Protein AF-A0A954PEQ9-F1 (afdb_monomer_lite)

pLDDT: mean 81.71, std 16.15, range [38.78, 96.19]

Structure (mmCIF, N/CA/C/O backbone):
data_AF-A0A954PEQ9-F1
#
_entry.id   AF-A0A954PEQ9-F1
#
loop_
_atom_site.group_PDB
_atom_site.id
_atom_site.type_symbol
_atom_site.label_atom_id
_atom_site.label_alt_id
_atom_site.label_comp_id
_atom_site.label_asym_id
_atom_site.label_entity_id
_atom_site.label_seq_id
_atom_site.pdbx_PDB_ins_code
_atom_site.Cartn_x
_atom_site.Cartn_y
_atom_site.Cartn_z
_atom_site.occupancy
_atom_site.B_iso_or_equiv
_atom_site.auth_seq_id
_atom_site.auth_comp_id
_atom_site.auth_asym_id
_atom_site.auth_atom_id
_atom_site.pdbx_PDB_model_num
ATOM 1 N N . MET A 1 1 ? -31.672 10.829 -29.295 1.00 44.50 1 MET A N 1
ATOM 2 C CA . MET A 1 1 ? -31.323 10.200 -28.002 1.00 44.50 1 MET A CA 1
ATOM 3 C C . MET A 1 1 ? -29.823 9.967 -27.984 1.00 44.50 1 MET A C 1
ATOM 5 O O . MET A 1 1 ? -29.348 9.097 -28.700 1.00 44.50 1 MET A O 1
ATOM 9 N N . MET A 1 2 ? -29.083 10.801 -27.252 1.00 38.78 2 MET A N 1
ATOM 10 C CA . MET A 1 2 ? -27.654 10.603 -26.992 1.00 38.78 2 MET A CA 1
ATOM 11 C C . MET A 1 2 ? -27.523 9.425 -26.019 1.00 38.78 2 MET A C 1
ATOM 13 O O . MET A 1 2 ? -28.192 9.412 -24.987 1.00 38.78 2 MET A O 1
ATOM 17 N N . ARG A 1 3 ? -26.732 8.406 -26.370 1.00 41.81 3 ARG A N 1
ATOM 18 C CA . ARG A 1 3 ? -26.307 7.391 -25.398 1.00 41.81 3 ARG A CA 1
ATOM 19 C C . ARG A 1 3 ? -25.384 8.100 -24.401 1.00 41.81 3 ARG A C 1
ATOM 21 O O . ARG A 1 3 ? -24.563 8.884 -24.869 1.00 41.81 3 ARG A O 1
ATOM 28 N N . PRO A 1 4 ? -25.509 7.880 -23.083 1.00 50.44 4 PRO A N 1
ATOM 29 C CA . PRO A 1 4 ? -24.526 8.418 -22.158 1.00 50.44 4 PRO A CA 1
ATOM 30 C C . PRO A 1 4 ? -23.169 7.825 -22.538 1.00 50.44 4 PRO A C 1
ATOM 32 O O . PRO A 1 4 ? -23.064 6.610 -22.745 1.00 50.44 4 PRO A O 1
ATOM 35 N N . ASP A 1 5 ? -22.172 8.692 -22.694 1.00 44.44 5 ASP A N 1
ATOM 36 C CA . ASP A 1 5 ? -20.784 8.293 -22.871 1.00 44.44 5 ASP A C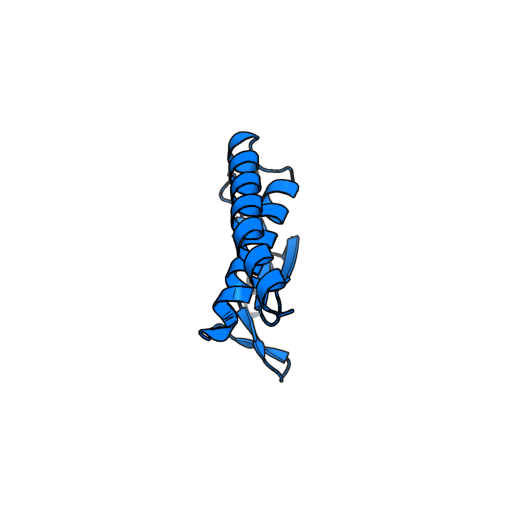A 1
ATOM 37 C C . ASP A 1 5 ? -20.444 7.291 -21.764 1.00 44.44 5 ASP A C 1
ATOM 39 O O . ASP A 1 5 ? -20.483 7.609 -20.574 1.00 44.44 5 ASP A O 1
ATOM 43 N N . ARG A 1 6 ? -20.171 6.036 -22.144 1.00 44.81 6 ARG A N 1
ATOM 44 C CA . ARG A 1 6 ? -19.500 5.114 -21.226 1.00 44.81 6 ARG A CA 1
ATOM 45 C C . ARG A 1 6 ? -18.180 5.789 -20.860 1.00 44.81 6 ARG A C 1
ATOM 47 O O . ARG A 1 6 ? -17.463 6.155 -21.793 1.00 44.81 6 ARG A O 1
ATOM 54 N N . PRO A 1 7 ? -17.824 5.924 -19.573 1.00 43.62 7 PRO A N 1
ATOM 55 C CA . PRO A 1 7 ? -16.478 6.347 -19.230 1.00 43.62 7 PRO A CA 1
ATOM 56 C C . PRO A 1 7 ? -15.502 5.357 -19.879 1.00 43.62 7 PRO A C 1
ATOM 58 O O . PRO A 1 7 ? -15.535 4.153 -19.617 1.00 43.62 7 PRO A O 1
ATOM 61 N N . SER A 1 8 ? -14.712 5.861 -20.824 1.00 51.06 8 SER A N 1
ATOM 62 C CA . SER A 1 8 ? -13.669 5.114 -21.511 1.00 51.06 8 SER A CA 1
ATOM 63 C C . SER A 1 8 ? -12.534 4.829 -20.529 1.00 51.06 8 SER A C 1
ATOM 65 O O . SER A 1 8 ? -12.061 5.740 -19.854 1.00 51.06 8 SER A O 1
ATOM 67 N N . SER A 1 9 ? -12.091 3.571 -20.500 1.00 49.50 9 SER A N 1
ATOM 68 C CA . SER A 1 9 ? -11.135 2.956 -19.564 1.00 49.50 9 SER A CA 1
ATOM 69 C C . SER A 1 9 ? -11.719 2.599 -18.191 1.00 49.50 9 SER A C 1
ATOM 71 O O . SER A 1 9 ? -11.464 3.217 -17.162 1.00 49.50 9 SER A O 1
ATOM 73 N N . SER A 1 10 ? -12.486 1.511 -18.149 1.00 47.34 10 SER A N 1
ATOM 74 C CA . SER A 1 10 ? -12.596 0.721 -16.922 1.00 47.34 10 SER A CA 1
ATOM 75 C C . SER A 1 10 ? -11.222 0.094 -16.656 1.00 47.34 10 SER A C 1
ATOM 77 O O . SER A 1 10 ? -10.964 -1.022 -17.098 1.00 47.34 10 SER A O 1
ATOM 79 N N . LYS A 1 11 ? -10.306 0.838 -16.024 1.00 62.75 11 LYS A N 1
ATOM 80 C CA . LYS A 1 11 ? -9.019 0.296 -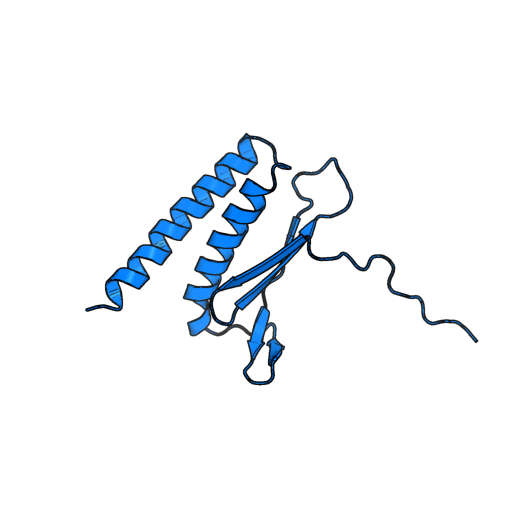15.577 1.00 62.75 11 LYS A CA 1
ATOM 81 C C . LYS A 1 11 ? -9.333 -0.777 -14.528 1.00 62.75 11 LYS A C 1
ATOM 83 O O . LYS A 1 11 ? -9.807 -0.459 -13.438 1.00 62.75 11 LYS A O 1
ATOM 88 N N . CYS A 1 12 ? -9.191 -2.049 -14.890 1.00 71.88 12 CYS A N 1
ATOM 89 C CA . CYS A 1 12 ? -9.382 -3.149 -13.950 1.00 71.88 12 CYS A CA 1
ATOM 90 C C . CYS A 1 12 ? -8.198 -3.146 -12.975 1.00 71.88 12 CYS A C 1
ATOM 92 O O . CYS A 1 12 ? -7.061 -3.049 -13.443 1.00 71.88 12 CYS A O 1
ATOM 94 N N . PRO A 1 13 ? -8.420 -3.241 -11.654 1.00 80.19 13 PRO A N 1
ATOM 95 C CA . PRO A 1 13 ? -7.311 -3.408 -10.731 1.00 80.19 13 PRO A CA 1
ATOM 96 C C . PRO A 1 13 ? -6.562 -4.702 -11.056 1.00 80.19 13 PRO A C 1
ATOM 98 O O . PRO A 1 13 ? -7.183 -5.738 -11.308 1.00 80.19 13 PRO A O 1
ATOM 101 N N . ILE A 1 14 ? -5.234 -4.625 -11.051 1.00 86.31 14 ILE A N 1
ATOM 102 C CA . ILE A 1 14 ? -4.353 -5.789 -11.185 1.00 86.31 14 ILE A CA 1
ATOM 103 C C . ILE A 1 14 ? -4.260 -6.556 -9.862 1.00 86.31 14 ILE A C 1
ATOM 105 O O . ILE A 1 14 ? -4.048 -7.765 -9.865 1.00 86.31 14 ILE A O 1
ATOM 109 N N . ALA A 1 15 ? -4.486 -5.865 -8.741 1.00 88.75 15 ALA A N 1
ATOM 110 C CA . ALA A 1 15 ? -4.588 -6.463 -7.421 1.00 88.75 15 ALA A CA 1
ATOM 111 C C . ALA A 1 15 ? -5.551 -5.671 -6.525 1.00 88.75 15 ALA A C 1
ATOM 113 O O . ALA A 1 15 ? -5.703 -4.453 -6.649 1.00 88.75 15 ALA A O 1
ATOM 114 N N . VAL A 1 16 ? -6.182 -6.384 -5.594 1.00 92.12 16 VAL A N 1
ATOM 115 C CA . VAL A 1 16 ? -6.940 -5.809 -4.478 1.00 92.12 16 VAL A CA 1
ATOM 116 C C . VAL A 1 16 ? -6.233 -6.233 -3.200 1.00 92.12 16 VAL A C 1
ATOM 118 O O . VAL A 1 16 ? -6.107 -7.426 -2.931 1.00 92.12 16 VAL A O 1
ATOM 121 N N . ILE A 1 17 ? -5.742 -5.262 -2.438 1.00 94.25 17 ILE A N 1
ATOM 122 C CA . ILE A 1 17 ? -4.891 -5.480 -1.268 1.00 94.25 17 ILE A CA 1
ATOM 123 C C . ILE A 1 17 ? -5.655 -5.058 -0.018 1.00 94.25 17 ILE A C 1
ATOM 125 O O . ILE A 1 17 ? -6.252 -3.987 -0.004 1.00 94.25 17 ILE A O 1
ATOM 129 N N . GLY A 1 18 ? -5.637 -5.886 1.027 1.00 92.75 18 GLY A N 1
ATOM 130 C CA . GLY A 1 18 ? -6.352 -5.626 2.277 1.00 92.75 18 GLY A CA 1
ATOM 131 C C . GLY A 1 18 ? -5.452 -5.653 3.510 1.00 92.75 18 GLY A C 1
ATOM 132 O O . GLY A 1 18 ? -4.536 -6.471 3.605 1.00 92.75 18 GLY A O 1
ATOM 133 N N . ALA A 1 19 ? -5.752 -4.789 4.479 1.00 92.06 19 ALA A N 1
ATOM 134 C CA . ALA A 1 19 ? -5.148 -4.778 5.808 1.00 92.06 19 ALA A CA 1
ATOM 135 C C . ALA A 1 19 ? -6.187 -4.340 6.857 1.00 92.06 19 ALA A C 1
ATOM 137 O O . ALA A 1 19 ? -6.486 -3.155 7.000 1.00 92.06 19 ALA A O 1
ATOM 138 N N . GLY A 1 20 ? -6.747 -5.302 7.599 1.00 89.44 20 GLY A N 1
ATOM 139 C CA . GLY A 1 20 ? -7.864 -5.037 8.512 1.00 89.44 20 GLY A CA 1
ATOM 140 C C . GLY A 1 20 ? -9.086 -4.522 7.745 1.00 89.44 20 GLY A C 1
ATOM 141 O O . GLY A 1 20 ? -9.474 -5.128 6.750 1.00 89.44 20 GLY A O 1
ATOM 142 N N . ASP A 1 21 ? -9.640 -3.388 8.176 1.00 91.38 21 ASP A N 1
ATOM 143 C CA . ASP A 1 21 ? -10.775 -2.731 7.507 1.00 91.38 21 ASP A CA 1
ATOM 144 C C . ASP A 1 21 ? -10.361 -1.926 6.260 1.00 91.38 21 ASP A C 1
ATOM 146 O O . ASP A 1 21 ? -11.222 -1.376 5.573 1.00 91.38 21 ASP A O 1
ATOM 150 N N . LEU A 1 22 ? -9.059 -1.786 5.980 1.00 94.25 22 LEU A N 1
ATOM 151 C CA . LEU A 1 22 ? -8.572 -1.009 4.842 1.00 94.25 22 LEU A CA 1
ATOM 152 C C . LEU A 1 22 ? -8.361 -1.881 3.613 1.00 94.25 22 LEU A C 1
ATOM 154 O O . LEU A 1 22 ? -7.830 -2.989 3.699 1.00 94.25 22 LEU A O 1
ATOM 158 N N . VAL A 1 23 ? -8.711 -1.324 2.460 1.00 93.88 23 VAL A N 1
ATOM 159 C CA . VAL A 1 23 ? -8.528 -1.927 1.147 1.00 93.88 23 VAL A CA 1
ATOM 160 C C . VAL A 1 23 ? -7.910 -0.913 0.190 1.00 93.88 23 VAL A C 1
ATOM 162 O O . VAL A 1 23 ? -8.172 0.289 0.252 1.00 93.88 23 VAL A O 1
ATOM 165 N N . SER A 1 24 ? -7.069 -1.422 -0.702 1.00 94.81 24 SER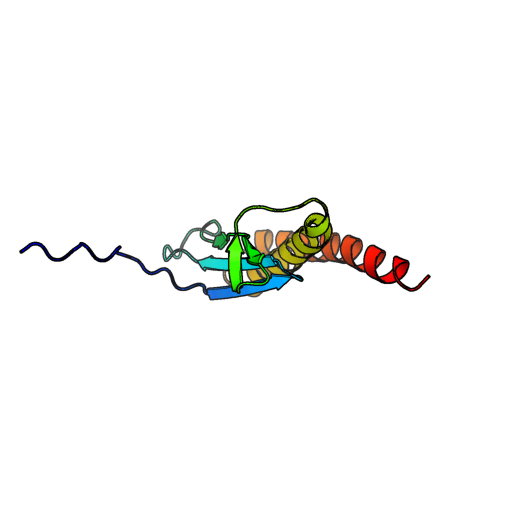 A N 1
ATOM 166 C CA . SER A 1 24 ? -6.457 -0.700 -1.803 1.00 94.81 24 SER A CA 1
ATOM 167 C C . SER A 1 24 ? -6.710 -1.431 -3.112 1.00 94.81 24 SER A C 1
ATOM 169 O O . SER A 1 24 ? -6.563 -2.650 -3.199 1.00 94.81 24 SER A O 1
ATOM 171 N N . HIS A 1 25 ? -7.072 -0.682 -4.145 1.00 93.69 25 HIS A N 1
ATOM 172 C CA . HIS A 1 25 ? -7.015 -1.160 -5.519 1.00 93.69 25 HIS A CA 1
ATOM 173 C C . HIS A 1 25 ? -5.698 -0.714 -6.134 1.00 93.69 25 HIS A C 1
ATOM 175 O O . HIS A 1 25 ? -5.457 0.488 -6.225 1.00 93.69 25 HIS A O 1
ATOM 181 N N . LEU A 1 26 ? -4.891 -1.671 -6.582 1.00 91.75 26 LEU A N 1
ATOM 182 C CA . LEU A 1 26 ? -3.687 -1.413 -7.356 1.00 91.75 26 LEU A CA 1
ATOM 183 C C . LEU A 1 26 ? -4.031 -1.497 -8.840 1.00 91.75 26 LEU A C 1
ATOM 185 O O . LEU A 1 26 ? -4.534 -2.515 -9.319 1.00 91.75 26 LEU A O 1
ATOM 189 N N . LEU A 1 27 ? -3.760 -0.424 -9.567 1.00 89.62 27 LEU A N 1
ATOM 190 C CA . LEU A 1 27 ? -3.936 -0.318 -11.004 1.00 89.62 27 LEU A CA 1
ATOM 191 C C . LEU A 1 27 ? -2.578 -0.091 -11.656 1.00 89.62 27 LEU A C 1
ATOM 193 O O . LEU A 1 27 ? -1.719 0.598 -11.109 1.00 89.62 27 LEU A O 1
ATOM 197 N N . ARG A 1 28 ? -2.428 -0.629 -12.863 1.00 82.50 28 ARG A N 1
ATOM 198 C CA . ARG A 1 28 ? -1.306 -0.327 -13.746 1.00 82.50 28 ARG A CA 1
ATOM 199 C C . ARG A 1 28 ? -1.834 0.402 -14.974 1.00 82.50 28 ARG A C 1
ATOM 201 O O . ARG A 1 28 ? -2.843 -0.012 -15.544 1.00 82.50 28 ARG A O 1
ATOM 208 N N . LEU A 1 29 ? -1.198 1.507 -15.341 1.00 80.62 29 LEU A N 1
ATOM 209 C CA . LEU A 1 29 ? -1.550 2.288 -16.523 1.00 80.62 29 LEU A CA 1
ATOM 210 C C . LEU A 1 29 ? -0.909 1.662 -17.763 1.00 80.62 29 LEU A C 1
ATOM 212 O O . LEU A 1 29 ? 0.248 1.260 -17.715 1.00 80.62 29 LEU A O 1
ATOM 216 N N . ASP A 1 30 ? -1.660 1.600 -18.866 1.00 67.31 30 ASP A N 1
ATOM 217 C CA . ASP A 1 30 ? -1.315 0.878 -20.109 1.00 67.31 30 ASP A CA 1
ATOM 218 C C . ASP A 1 30 ? -0.072 1.404 -20.864 1.00 67.31 30 ASP A C 1
ATOM 220 O O . ASP A 1 30 ? 0.231 0.940 -21.965 1.00 67.31 30 ASP A O 1
ATOM 224 N N . ASP A 1 31 ? 0.648 2.387 -20.323 1.00 62.53 31 ASP A N 1
ATOM 225 C CA . ASP A 1 31 ? 1.825 2.951 -20.976 1.00 62.53 31 ASP A CA 1
ATOM 226 C C . ASP A 1 31 ? 3.081 2.147 -20.580 1.00 62.53 31 ASP A C 1
ATOM 228 O O . ASP A 1 31 ? 3.652 2.278 -19.502 1.00 62.53 31 ASP A O 1
ATOM 232 N N . ASN A 1 32 ? 3.495 1.221 -21.441 1.00 57.53 32 ASN A N 1
ATOM 233 C CA . ASN A 1 32 ? 4.484 0.181 -21.122 1.00 57.53 32 ASN A CA 1
ATOM 234 C C . ASN A 1 32 ? 5.931 0.677 -20.905 1.00 57.53 32 ASN A C 1
ATOM 236 O O . ASN A 1 32 ? 6.851 -0.138 -20.871 1.00 57.53 32 ASN A O 1
ATOM 240 N N . THR A 1 33 ? 6.165 1.987 -20.796 1.00 58.31 33 THR A N 1
ATOM 241 C CA . THR A 1 33 ? 7.516 2.566 -20.712 1.00 58.31 33 THR A CA 1
ATOM 242 C C . THR A 1 33 ? 7.801 3.383 -19.456 1.00 58.31 33 THR A C 1
ATOM 244 O O . THR A 1 33 ? 8.925 3.855 -19.312 1.00 58.31 33 THR A O 1
ATOM 247 N N . ASN A 1 34 ? 6.833 3.578 -18.555 1.00 66.50 34 ASN A N 1
ATOM 248 C CA . ASN A 1 34 ? 7.047 4.390 -17.356 1.00 66.50 34 ASN A CA 1
ATOM 249 C C . ASN A 1 34 ? 6.819 3.578 -16.075 1.00 66.50 34 ASN A C 1
ATOM 251 O O . ASN A 1 34 ? 5.703 3.166 -15.778 1.00 66.50 34 ASN A O 1
ATOM 255 N N . GLU A 1 35 ? 7.877 3.407 -15.285 1.00 66.50 35 GLU A N 1
ATOM 256 C CA . GLU A 1 35 ? 7.852 2.756 -13.966 1.00 66.50 35 GLU A CA 1
ATOM 257 C C . GLU A 1 35 ? 6.929 3.481 -12.965 1.00 66.50 35 GLU A C 1
ATOM 259 O O . GLU A 1 35 ? 6.457 2.884 -12.003 1.00 66.50 35 GLU A O 1
ATOM 264 N N . SER A 1 36 ? 6.571 4.743 -13.238 1.00 67.88 36 SER A N 1
ATOM 265 C CA . SER A 1 36 ? 5.602 5.530 -12.454 1.00 67.88 36 SER A CA 1
ATOM 266 C C . SER A 1 36 ? 4.129 5.203 -12.750 1.00 67.88 36 SER A C 1
ATOM 268 O O . SER A 1 36 ? 3.240 5.913 -12.284 1.00 67.88 36 SER A O 1
ATOM 270 N N . ASN A 1 37 ? 3.836 4.164 -13.535 1.00 82.44 37 ASN A N 1
ATOM 271 C CA . ASN A 1 37 ? 2.478 3.847 -13.990 1.00 82.44 37 ASN A CA 1
ATOM 272 C C . ASN A 1 37 ? 1.652 2.999 -13.022 1.00 82.44 37 ASN A C 1
ATOM 274 O O . ASN A 1 37 ? 0.668 2.380 -13.430 1.00 82.44 37 ASN A O 1
ATOM 278 N N . TYR A 1 38 ? 2.012 2.988 -11.744 1.00 86.56 38 TYR A N 1
ATOM 279 C CA . TYR A 1 38 ? 1.183 2.400 -10.702 1.00 86.56 38 TYR A CA 1
ATOM 280 C C . TYR A 1 38 ? 0.298 3.473 -10.072 1.00 86.56 38 TYR A C 1
ATOM 282 O O . TYR A 1 38 ? 0.776 4.487 -9.570 1.00 86.56 38 TYR A O 1
ATOM 290 N N . GLU A 1 39 ? -1.009 3.229 -10.066 1.00 89.31 39 GLU A N 1
ATOM 291 C CA . GLU A 1 39 ? -1.971 4.002 -9.285 1.00 89.31 39 GLU A CA 1
ATOM 292 C C . GLU A 1 39 ? -2.518 3.098 -8.184 1.00 89.31 39 GLU A C 1
ATOM 294 O O . GLU A 1 39 ? -2.931 1.969 -8.442 1.00 89.31 39 GLU A O 1
ATOM 299 N N . PHE A 1 40 ? -2.566 3.593 -6.953 1.00 91.00 40 PHE A N 1
ATOM 300 C CA . PHE A 1 40 ? -3.257 2.909 -5.871 1.00 91.00 40 PHE A CA 1
ATOM 301 C C . PHE A 1 40 ? -4.064 3.897 -5.041 1.00 91.00 40 PHE A C 1
ATOM 303 O O . PHE A 1 40 ? -3.714 5.068 -4.898 1.00 91.00 40 PHE A O 1
ATOM 310 N N . ASN A 1 41 ? -5.180 3.423 -4.504 1.00 91.19 41 ASN A N 1
ATOM 311 C CA . ASN A 1 41 ? -6.015 4.175 -3.574 1.00 91.19 41 ASN A CA 1
ATOM 312 C C . ASN A 1 41 ? -6.040 3.480 -2.211 1.00 91.19 41 ASN A C 1
ATOM 314 O O . ASN A 1 41 ? -5.586 2.352 -2.081 1.00 91.19 41 ASN A O 1
ATOM 318 N N . ALA A 1 42 ? -6.564 4.146 -1.190 1.00 92.62 42 ALA A N 1
ATOM 319 C CA . ALA A 1 42 ? -6.856 3.517 0.090 1.00 92.62 42 ALA A CA 1
ATOM 320 C C . ALA A 1 42 ? -8.247 3.958 0.540 1.00 92.62 42 ALA A C 1
ATOM 322 O O . ALA A 1 42 ? -8.589 5.145 0.492 1.00 92.62 42 ALA A O 1
ATOM 323 N N . PHE A 1 43 ? -9.059 2.995 0.946 1.00 92.88 43 PHE A N 1
ATOM 324 C CA . PHE A 1 43 ? -10.385 3.229 1.493 1.00 92.88 43 PHE A CA 1
ATOM 325 C C . PHE A 1 43 ? -10.681 2.195 2.572 1.00 92.88 43 PHE A C 1
ATOM 327 O O . PHE A 1 43 ? -10.099 1.114 2.607 1.00 92.88 43 PHE A O 1
ATOM 334 N N . ARG A 1 44 ? -11.583 2.548 3.477 1.00 92.81 44 ARG A N 1
ATOM 335 C CA . ARG A 1 44 ? -12.056 1.680 4.546 1.00 92.81 44 ARG A CA 1
ATOM 336 C C . ARG A 1 44 ? -13.371 1.032 4.131 1.00 92.81 44 ARG A C 1
ATOM 338 O O . ARG A 1 44 ? -14.213 1.699 3.533 1.00 92.81 44 ARG A O 1
ATOM 345 N N . ILE A 1 45 ? -13.561 -0.239 4.464 1.00 88.69 45 ILE A N 1
ATOM 346 C CA . ILE A 1 45 ? -14.856 -0.915 4.370 1.00 88.69 45 ILE A CA 1
ATOM 347 C C . ILE A 1 45 ? -15.581 -0.722 5.703 1.00 88.69 45 ILE A C 1
ATOM 349 O O . ILE A 1 45 ? -15.089 -1.134 6.751 1.00 88.69 45 ILE A O 1
ATOM 353 N N . ALA A 1 46 ? -16.729 -0.048 5.668 1.00 81.19 46 ALA A N 1
ATOM 354 C CA . ALA A 1 46 ? -17.603 0.113 6.825 1.00 81.19 46 ALA A CA 1
ATOM 355 C C . ALA A 1 46 ? -18.459 -1.148 7.063 1.00 81.19 46 ALA A C 1
ATOM 357 O O . ALA A 1 46 ? -18.555 -2.027 6.207 1.00 81.19 46 ALA A O 1
ATOM 358 N N . GLU A 1 47 ? -19.106 -1.240 8.231 1.00 79.31 47 GLU A N 1
ATOM 359 C CA . GLU A 1 47 ? -19.933 -2.398 8.624 1.00 79.31 47 GLU A CA 1
ATOM 360 C C . GLU A 1 47 ? -21.088 -2.688 7.649 1.00 79.31 47 GLU A C 1
ATOM 362 O O . GLU A 1 47 ? -21.520 -3.830 7.505 1.00 79.31 47 GLU A O 1
ATOM 367 N N . ASP A 1 48 ? -21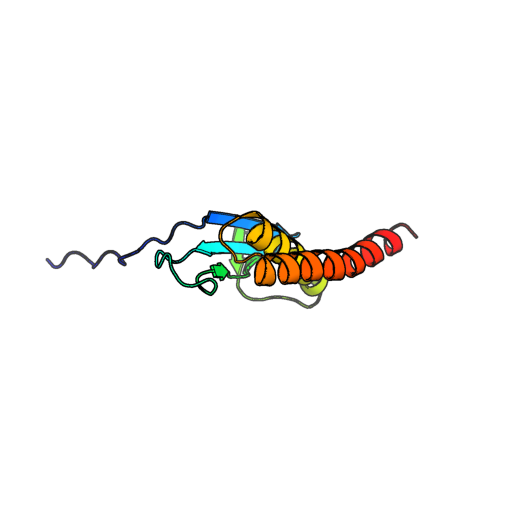.568 -1.664 6.945 1.00 84.31 48 ASP A N 1
ATOM 368 C CA . ASP A 1 48 ? -22.602 -1.756 5.912 1.00 84.31 48 ASP A CA 1
ATOM 369 C C . ASP A 1 48 ? -22.050 -2.143 4.525 1.00 84.31 48 ASP A C 1
ATOM 371 O O . ASP A 1 48 ? -22.758 -2.045 3.518 1.00 84.31 48 ASP A O 1
ATOM 375 N N . MET A 1 49 ? -20.792 -2.593 4.468 1.00 79.00 49 MET A N 1
ATOM 376 C CA . MET A 1 49 ? -20.045 -2.935 3.255 1.00 79.00 49 MET A CA 1
ATOM 377 C C . MET A 1 49 ? -19.846 -1.753 2.293 1.00 79.00 49 MET A C 1
ATOM 379 O O . MET A 1 49 ? -19.498 -1.959 1.128 1.00 79.00 49 MET A O 1
ATOM 383 N N . GLN A 1 50 ? -20.046 -0.511 2.747 1.00 85.69 50 GLN A N 1
ATOM 384 C CA . GLN A 1 50 ? -19.753 0.673 1.946 1.00 85.69 50 GLN A CA 1
ATOM 385 C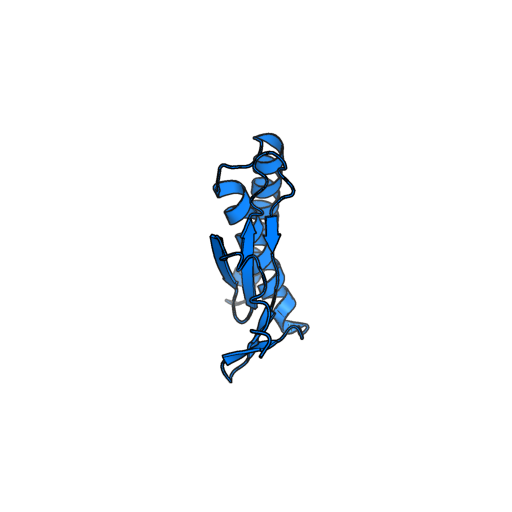 C . GLN A 1 50 ? -18.277 1.060 2.065 1.00 85.69 50 GLN A C 1
ATOM 387 O O . GLN A 1 50 ? -17.682 1.033 3.144 1.00 85.69 50 GLN A O 1
ATOM 392 N N . ALA A 1 51 ? -17.689 1.464 0.940 1.00 87.06 51 ALA A N 1
ATOM 393 C CA . ALA A 1 51 ? -16.353 2.039 0.914 1.00 87.06 51 ALA A CA 1
ATOM 394 C C . ALA A 1 51 ? -16.402 3.509 1.359 1.00 87.06 51 ALA A C 1
ATOM 396 O O . ALA A 1 51 ? -17.164 4.307 0.813 1.00 87.06 51 ALA A O 1
ATOM 397 N N . THR A 1 52 ? -15.556 3.881 2.317 1.00 89.50 52 THR A N 1
ATOM 398 C CA . THR A 1 52 ? -15.378 5.263 2.771 1.00 89.50 52 THR A CA 1
ATOM 399 C C . THR A 1 52 ? -13.919 5.690 2.680 1.00 89.50 52 THR A C 1
ATOM 401 O O . THR A 1 52 ? -13.002 4.908 2.918 1.00 89.50 52 THR A O 1
ATOM 404 N N . HIS A 1 53 ? -13.690 6.961 2.357 1.00 87.81 53 HIS A N 1
ATOM 405 C CA . HIS A 1 53 ? -12.358 7.574 2.376 1.00 87.81 53 HIS A CA 1
ATOM 406 C C . HIS A 1 53 ? -12.032 8.238 3.722 1.00 87.81 53 HIS A C 1
ATOM 408 O O . HIS A 1 53 ? -10.966 8.829 3.881 1.00 87.81 53 HIS A O 1
ATOM 414 N N . VAL A 1 54 ? -12.949 8.166 4.692 1.00 89.81 54 VAL A N 1
ATOM 415 C CA . VAL A 1 54 ? -12.722 8.685 6.041 1.00 89.81 54 VAL A CA 1
ATOM 416 C C . VAL A 1 54 ? -11.921 7.659 6.835 1.00 89.81 54 VAL A C 1
ATOM 418 O O . VAL A 1 54 ? -12.408 6.565 7.112 1.00 89.81 54 VAL A O 1
ATOM 421 N N . LEU A 1 55 ? -10.697 8.037 7.201 1.00 88.62 55 LEU A N 1
ATOM 422 C CA . LEU A 1 55 ? -9.805 7.245 8.042 1.00 88.62 55 LEU A CA 1
ATOM 423 C C . LEU A 1 55 ? -9.802 7.788 9.472 1.00 88.62 55 LEU A C 1
ATOM 425 O O . LEU A 1 55 ? -9.860 9.000 9.695 1.00 88.62 55 LEU A O 1
ATOM 429 N N . HIS A 1 56 ? -9.696 6.886 10.440 1.00 89.81 56 HIS A N 1
ATOM 430 C CA . HIS A 1 56 ? -9.599 7.200 11.858 1.00 89.81 56 HIS A CA 1
ATOM 431 C C . HIS A 1 56 ? -8.190 6.919 12.390 1.00 89.81 56 HIS A C 1
ATOM 433 O O . HIS A 1 56 ? -7.451 6.122 11.813 1.00 89.81 56 HIS A O 1
ATOM 439 N N . PRO A 1 57 ? -7.802 7.505 13.538 1.00 92.56 57 PRO A N 1
ATOM 440 C CA . PRO A 1 57 ? -6.512 7.209 14.162 1.00 92.56 57 PRO A CA 1
ATOM 441 C C . PRO A 1 57 ? -6.275 5.713 14.439 1.00 92.56 57 PRO A C 1
ATOM 443 O O . PRO A 1 57 ? -5.136 5.257 14.386 1.00 92.56 57 PRO A O 1
ATOM 446 N N . SER A 1 58 ? -7.337 4.937 14.689 1.00 88.69 58 SER A N 1
ATOM 447 C CA . SER A 1 58 ? -7.268 3.474 14.839 1.00 88.69 58 SER A CA 1
ATOM 448 C C . SER A 1 58 ? -6.766 2.760 13.584 1.00 88.69 58 SER A C 1
ATOM 450 O O . SER A 1 58 ? -6.171 1.688 13.684 1.00 88.69 58 SER A O 1
ATOM 452 N N . ASP A 1 59 ? -6.958 3.363 12.411 1.00 90.81 59 ASP A N 1
ATOM 453 C CA . ASP A 1 59 ? -6.621 2.769 11.122 1.00 90.81 59 ASP A CA 1
ATOM 454 C C . ASP A 1 59 ? -5.137 2.940 10.784 1.00 90.81 59 ASP A C 1
ATOM 456 O O . ASP A 1 59 ? -4.648 2.297 9.863 1.00 90.81 59 ASP A O 1
ATOM 460 N N . LEU A 1 60 ? -4.384 3.754 11.539 1.00 92.00 60 LEU A N 1
ATOM 461 C CA . LEU A 1 60 ? -2.971 4.038 11.261 1.00 92.00 60 LEU A CA 1
ATOM 462 C C . LEU A 1 60 ? -2.109 2.771 11.211 1.00 92.00 60 LEU A C 1
ATOM 464 O O . LEU A 1 60 ? -1.258 2.642 10.333 1.00 92.00 60 LEU A O 1
ATOM 468 N N . ARG A 1 61 ? -2.347 1.808 12.112 1.00 92.19 61 ARG A N 1
ATOM 469 C CA . ARG A 1 61 ? -1.620 0.526 12.099 1.00 92.19 61 ARG A CA 1
ATOM 470 C C . ARG A 1 61 ? -1.929 -0.281 10.839 1.00 92.19 61 ARG A C 1
ATOM 472 O O . ARG A 1 61 ? -1.022 -0.811 10.201 1.00 92.19 61 ARG A O 1
ATOM 479 N N . ASN A 1 62 ? -3.205 -0.333 10.469 1.00 92.25 62 ASN A N 1
ATOM 480 C CA . ASN A 1 62 ? -3.660 -1.007 9.259 1.00 92.25 62 ASN A CA 1
ATOM 481 C C . ASN A 1 62 ? -3.147 -0.305 7.999 1.00 92.25 62 ASN A C 1
ATOM 483 O O . ASN A 1 62 ? -2.798 -0.981 7.040 1.00 92.25 62 ASN A O 1
ATOM 487 N N . LEU A 1 63 ? -3.022 1.024 8.012 1.00 93.50 63 LEU A N 1
ATOM 488 C CA . LEU A 1 63 ? -2.491 1.804 6.898 1.00 93.50 63 LEU A CA 1
ATOM 489 C C . LEU A 1 63 ? -1.006 1.514 6.673 1.00 93.50 63 LEU A C 1
ATOM 491 O O . LEU A 1 63 ? -0.595 1.290 5.542 1.00 93.50 63 LEU A O 1
ATOM 495 N N . VAL A 1 64 ? -0.211 1.435 7.744 1.00 94.62 64 VAL A N 1
ATOM 496 C CA . VAL A 1 64 ? 1.204 1.037 7.653 1.00 94.62 64 VAL A CA 1
ATOM 497 C C . VAL A 1 64 ? 1.337 -0.379 7.090 1.00 94.62 64 VAL A C 1
ATOM 499 O O . VAL A 1 64 ? 2.135 -0.606 6.183 1.00 94.62 64 VAL A O 1
ATOM 502 N N . LYS A 1 65 ? 0.507 -1.318 7.557 1.00 94.25 65 LYS A N 1
ATOM 503 C CA . LYS A 1 65 ? 0.475 -2.685 7.021 1.00 94.25 65 LYS A CA 1
ATOM 504 C C . LYS A 1 65 ? 0.008 -2.735 5.561 1.00 94.25 65 LYS A C 1
ATOM 506 O O . LYS A 1 65 ? 0.517 -3.535 4.784 1.00 94.25 65 LYS A O 1
ATOM 511 N N . LEU A 1 66 ? -0.925 -1.871 5.166 1.00 95.06 66 LEU A N 1
ATOM 512 C CA . LEU A 1 66 ? -1.364 -1.748 3.778 1.00 95.06 66 LEU A CA 1
ATOM 513 C C . LEU A 1 66 ? -0.217 -1.256 2.887 1.00 95.06 66 LEU A C 1
ATOM 515 O O . LEU A 1 66 ? 0.017 -1.845 1.837 1.00 95.06 66 LEU A O 1
ATOM 519 N N . CYS A 1 67 ? 0.535 -0.243 3.330 1.00 95.38 67 CYS A N 1
ATOM 520 C CA . CYS A 1 67 ? 1.729 0.242 2.633 1.00 95.38 67 CYS A CA 1
ATOM 521 C C . CYS A 1 67 ? 2.803 -0.845 2.506 1.00 95.38 67 CYS A C 1
ATOM 523 O O . CYS A 1 67 ? 3.391 -0.987 1.439 1.00 95.38 67 CYS A O 1
ATOM 525 N N . GLN A 1 68 ? 3.020 -1.638 3.561 1.00 95.50 68 GLN A N 1
ATOM 526 C CA . GLN A 1 68 ? 3.945 -2.774 3.539 1.00 95.50 68 GLN A CA 1
ATOM 527 C C . GLN A 1 68 ? 3.576 -3.760 2.422 1.00 95.50 68 GLN A C 1
ATOM 529 O O . GLN A 1 68 ? 4.415 -4.133 1.605 1.00 95.50 68 GLN A O 1
ATOM 534 N N . VAL A 1 69 ? 2.305 -4.169 2.372 1.00 94.44 69 VAL A N 1
ATOM 535 C CA . VAL A 1 69 ? 1.835 -5.154 1.390 1.00 94.44 69 VAL A CA 1
ATOM 536 C C . VAL A 1 69 ? 1.837 -4.560 -0.021 1.00 94.44 69 VAL A C 1
ATOM 538 O O . VAL A 1 69 ? 2.195 -5.258 -0.965 1.00 94.44 69 VAL A O 1
ATOM 541 N N . LEU A 1 70 ? 1.493 -3.277 -0.176 1.00 94.69 70 LEU A N 1
ATOM 542 C CA . LEU A 1 70 ? 1.594 -2.550 -1.446 1.00 94.69 70 LEU A CA 1
ATOM 543 C C . LEU A 1 70 ? 3.029 -2.539 -1.976 1.00 94.69 70 LEU A C 1
ATOM 545 O O . LEU A 1 70 ? 3.239 -2.929 -3.120 1.00 94.69 70 LEU A O 1
ATOM 549 N N . ALA A 1 71 ? 4.001 -2.143 -1.151 1.00 94.69 71 ALA A N 1
ATOM 550 C CA . ALA A 1 71 ? 5.406 -2.081 -1.544 1.00 94.69 71 ALA A CA 1
ATOM 551 C C . ALA A 1 71 ? 5.910 -3.449 -2.023 1.00 94.69 71 ALA A C 1
ATOM 553 O O . ALA A 1 71 ? 6.446 -3.556 -3.125 1.00 94.69 71 ALA A O 1
ATOM 554 N N . PHE A 1 72 ? 5.626 -4.508 -1.257 1.00 94.06 72 PHE A N 1
ATOM 555 C CA . PHE A 1 72 ? 5.960 -5.876 -1.648 1.00 94.06 72 PHE A CA 1
ATOM 556 C C . PHE A 1 72 ? 5.280 -6.292 -2.961 1.00 94.06 72 PHE A C 1
ATOM 558 O O . PHE A 1 72 ? 5.933 -6.814 -3.857 1.00 94.06 72 PHE A O 1
ATOM 565 N N . THR A 1 73 ? 3.975 -6.039 -3.098 1.00 92.94 73 THR A N 1
ATOM 566 C CA . THR A 1 73 ? 3.194 -6.456 -4.277 1.00 92.94 73 THR A CA 1
ATOM 567 C C . THR A 1 73 ? 3.672 -5.759 -5.548 1.00 92.94 73 THR A C 1
ATOM 569 O O . THR A 1 73 ? 3.750 -6.385 -6.599 1.00 92.94 73 THR A O 1
ATOM 572 N N . ILE A 1 74 ? 4.004 -4.469 -5.462 1.00 91.75 74 ILE A N 1
ATOM 573 C CA . ILE A 1 74 ? 4.522 -3.705 -6.601 1.00 91.75 74 ILE A CA 1
ATOM 574 C C . ILE A 1 74 ? 5.934 -4.192 -6.967 1.00 91.75 74 ILE A C 1
ATOM 576 O O . ILE A 1 74 ? 6.230 -4.361 -8.148 1.00 91.75 74 ILE A O 1
ATOM 580 N N . ALA A 1 75 ? 6.789 -4.469 -5.977 1.00 91.56 75 ALA A N 1
ATOM 581 C CA . ALA A 1 75 ? 8.129 -5.008 -6.213 1.00 91.56 75 ALA A CA 1
ATOM 582 C C . ALA A 1 75 ? 8.100 -6.402 -6.874 1.00 91.56 75 ALA A C 1
ATOM 584 O O . ALA A 1 75 ? 8.923 -6.698 -7.743 1.00 91.56 75 ALA A O 1
ATOM 585 N N . ASP A 1 76 ? 7.141 -7.246 -6.489 1.00 89.81 76 ASP A N 1
ATOM 586 C CA . ASP A 1 76 ? 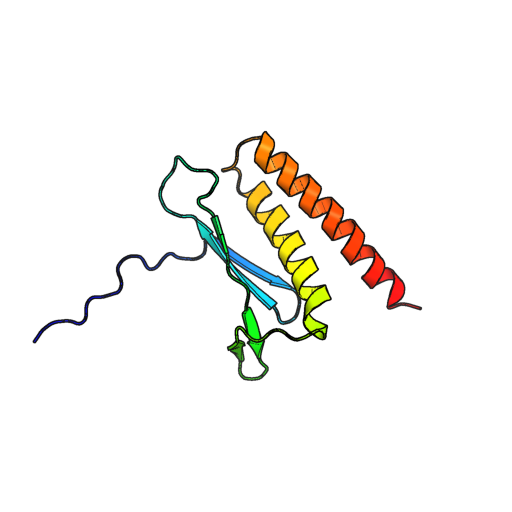7.007 -8.626 -6.972 1.00 89.81 76 ASP A CA 1
ATOM 587 C C . ASP A 1 76 ? 6.332 -8.741 -8.358 1.00 89.81 76 ASP A C 1
ATOM 589 O O . ASP A 1 76 ? 6.453 -9.771 -9.016 1.00 89.81 76 ASP A O 1
ATOM 593 N N . ASP A 1 77 ? 5.687 -7.680 -8.872 1.00 83.50 77 ASP A N 1
ATOM 594 C CA . ASP A 1 77 ? 5.006 -7.680 -10.190 1.00 83.50 77 ASP A CA 1
ATOM 595 C C . ASP A 1 77 ? 5.983 -7.855 -11.377 1.00 83.50 77 ASP A C 1
ATOM 597 O O . ASP A 1 77 ? 5.572 -8.129 -12.504 1.00 83.50 77 ASP A O 1
ATOM 601 N N . GLY A 1 78 ? 7.297 -7.715 -11.152 1.00 80.62 78 GLY A N 1
ATOM 602 C CA . GLY A 1 78 ? 8.340 -8.011 -12.146 1.00 80.62 78 GLY A CA 1
ATOM 603 C C . GLY A 1 78 ? 8.458 -6.998 -13.294 1.00 80.62 78 GLY A C 1
ATOM 604 O O . GLY A 1 78 ? 9.160 -7.257 -14.270 1.00 80.62 78 GLY A O 1
ATOM 605 N N . TRP A 1 79 ? 7.774 -5.858 -13.182 1.00 83.44 79 TRP A N 1
ATOM 606 C CA . TRP A 1 79 ? 7.696 -4.803 -14.203 1.00 83.44 79 TRP A CA 1
ATOM 607 C C . TRP A 1 79 ? 8.595 -3.592 -13.941 1.00 83.44 79 TRP A C 1
ATOM 609 O O . TRP A 1 79 ? 8.772 -2.756 -14.824 1.00 83.44 79 TRP A O 1
ATOM 619 N N . LEU A 1 80 ? 9.145 -3.490 -12.735 1.00 84.81 80 LEU A N 1
ATOM 620 C CA . LEU A 1 80 ? 10.035 -2.406 -12.334 1.00 84.81 80 LEU A CA 1
ATOM 621 C C . LEU A 1 80 ? 11.493 -2.704 -12.684 1.00 84.81 80 LEU A C 1
ATOM 623 O O . LEU A 1 80 ? 11.893 -3.870 -12.778 1.00 84.81 80 LEU A O 1
ATOM 627 N N . SER A 1 81 ? 12.298 -1.644 -12.806 1.00 87.00 81 SER A N 1
ATOM 628 C CA . SER A 1 81 ? 13.754 -1.771 -12.825 1.00 87.00 81 SER A CA 1
ATOM 629 C C . SER A 1 81 ? 14.266 -2.462 -11.563 1.00 87.00 81 SER A C 1
ATOM 631 O O . SER A 1 81 ? 13.633 -2.440 -10.505 1.00 87.00 81 SER A O 1
ATOM 633 N N . ASP A 1 82 ? 15.454 -3.059 -11.659 1.00 88.75 82 ASP A N 1
ATOM 634 C CA . ASP A 1 82 ? 16.094 -3.708 -10.514 1.00 88.75 82 ASP A CA 1
ATOM 635 C C . ASP A 1 82 ? 16.333 -2.732 -9.347 1.00 88.75 82 ASP A C 1
ATOM 637 O O . ASP A 1 82 ? 16.263 -3.152 -8.194 1.00 88.75 82 ASP A O 1
ATOM 641 N N . GLU A 1 83 ? 16.570 -1.447 -9.640 1.00 90.56 83 GLU A N 1
ATOM 642 C CA . GLU A 1 83 ? 16.785 -0.386 -8.648 1.00 90.56 83 GLU A CA 1
ATOM 643 C C . GLU A 1 83 ? 15.494 -0.065 -7.884 1.00 90.56 83 GLU A C 1
ATOM 645 O O . GLU A 1 83 ? 15.435 -0.291 -6.677 1.00 90.56 83 GLU A O 1
ATOM 650 N N . THR A 1 84 ? 14.421 0.347 -8.569 1.00 89.62 84 THR A N 1
ATOM 651 C CA . THR A 1 84 ? 13.138 0.657 -7.910 1.00 89.62 84 THR A CA 1
ATOM 652 C C . THR A 1 84 ? 12.531 -0.572 -7.235 1.00 89.62 84 THR A C 1
ATOM 654 O O . THR A 1 84 ? 11.926 -0.474 -6.166 1.00 89.62 84 THR A O 1
ATOM 657 N N . ARG A 1 85 ? 12.727 -1.764 -7.812 1.00 92.12 85 ARG A N 1
ATOM 658 C CA . ARG A 1 85 ? 12.328 -3.021 -7.175 1.00 92.12 85 ARG A CA 1
ATOM 659 C C . ARG A 1 85 ? 13.060 -3.244 -5.849 1.00 92.12 85 ARG A C 1
ATOM 661 O O . ARG A 1 85 ? 12.426 -3.661 -4.883 1.00 92.12 85 ARG A O 1
ATOM 668 N N . ALA A 1 86 ? 14.369 -2.991 -5.794 1.00 93.62 86 ALA A N 1
ATOM 669 C CA . ALA A 1 86 ? 15.147 -3.127 -4.565 1.00 93.62 86 ALA A CA 1
ATOM 670 C C . ALA A 1 86 ? 14.684 -2.130 -3.493 1.00 93.62 86 ALA A C 1
ATOM 672 O O . ALA A 1 86 ? 14.422 -2.548 -2.369 1.00 93.62 86 ALA A O 1
ATOM 673 N N . GLU A 1 87 ? 14.480 -0.861 -3.857 1.00 94.69 87 GLU A N 1
ATOM 674 C CA . GLU A 1 87 ? 13.975 0.170 -2.937 1.00 94.69 87 GLU A CA 1
ATOM 675 C C . GLU A 1 87 ? 12.617 -0.207 -2.325 1.00 94.69 87 GLU A C 1
ATOM 677 O O . GLU A 1 87 ? 12.386 -0.021 -1.130 1.00 94.69 87 GLU A O 1
ATOM 682 N N . LEU A 1 88 ? 11.706 -0.776 -3.120 1.00 94.44 88 LEU A N 1
ATOM 683 C CA . LEU A 1 88 ? 10.399 -1.209 -2.626 1.00 94.44 88 LEU A CA 1
ATOM 684 C C . LEU A 1 88 ? 10.473 -2.454 -1.736 1.00 94.44 88 LEU A C 1
ATOM 686 O O . LEU A 1 88 ? 9.695 -2.556 -0.786 1.00 94.44 88 LEU A O 1
ATOM 690 N N . PHE A 1 89 ? 11.392 -3.386 -2.004 1.00 95.88 89 PHE A N 1
ATOM 691 C CA . PHE A 1 89 ? 11.631 -4.506 -1.093 1.00 95.88 89 PHE A CA 1
ATOM 692 C C . PHE A 1 89 ? 12.239 -4.043 0.233 1.00 95.88 89 PHE A C 1
ATOM 694 O O . PHE A 1 89 ? 11.799 -4.514 1.281 1.00 95.88 89 PHE A O 1
ATOM 701 N N . GLU A 1 90 ? 13.186 -3.103 0.205 1.00 96.19 90 GLU A N 1
ATOM 702 C CA . GLU A 1 90 ? 13.732 -2.484 1.420 1.00 96.19 90 GLU A CA 1
ATOM 703 C C . GLU A 1 90 ? 12.631 -1.768 2.211 1.00 96.19 90 GLU A C 1
ATOM 705 O O . GLU A 1 90 ? 12.469 -2.014 3.405 1.00 96.19 90 GLU A O 1
ATOM 710 N N . LEU A 1 91 ? 11.786 -0.978 1.539 1.00 95.75 91 LEU A N 1
ATOM 711 C CA . LEU A 1 91 ? 10.634 -0.331 2.168 1.00 95.75 91 LEU A CA 1
ATOM 712 C C . LEU A 1 91 ? 9.671 -1.351 2.792 1.00 95.75 91 LEU A C 1
ATOM 714 O O . LEU A 1 91 ? 9.164 -1.136 3.894 1.00 95.75 91 LEU A O 1
ATOM 718 N N . ALA A 1 92 ? 9.390 -2.455 2.099 1.00 95.69 92 ALA A N 1
ATOM 719 C CA . ALA A 1 92 ? 8.531 -3.506 2.627 1.00 95.69 92 ALA A CA 1
ATOM 720 C C . ALA A 1 92 ? 9.127 -4.152 3.891 1.00 95.69 92 ALA A C 1
ATOM 722 O O . ALA A 1 92 ? 8.381 -4.392 4.841 1.00 95.69 92 ALA A O 1
ATOM 723 N N . ASP A 1 93 ? 10.441 -4.395 3.934 1.00 94.94 93 ASP A N 1
ATOM 724 C CA . ASP A 1 93 ? 11.121 -4.961 5.108 1.00 94.94 93 ASP A CA 1
ATOM 725 C C . ASP A 1 93 ? 11.155 -3.975 6.287 1.00 94.94 93 ASP A C 1
ATOM 727 O O . ASP A 1 93 ? 10.816 -4.342 7.417 1.00 94.94 93 ASP A O 1
ATOM 731 N N . ASP A 1 94 ? 11.440 -2.696 6.028 1.00 95.12 94 ASP A N 1
ATOM 732 C CA . ASP A 1 94 ? 11.412 -1.637 7.043 1.00 95.12 94 ASP A CA 1
ATOM 733 C C . ASP A 1 94 ? 10.025 -1.513 7.693 1.00 95.12 94 ASP A C 1
ATOM 735 O O . ASP A 1 94 ? 9.892 -1.450 8.924 1.00 95.12 94 ASP A O 1
ATOM 739 N N . LEU A 1 95 ? 8.965 -1.519 6.875 1.00 94.50 95 LEU A N 1
ATOM 740 C CA . LEU A 1 95 ? 7.585 -1.461 7.357 1.00 94.50 95 LEU A CA 1
ATOM 741 C C . LEU A 1 95 ? 7.188 -2.743 8.100 1.00 94.50 95 LEU A C 1
ATOM 743 O O . LEU A 1 95 ? 6.507 -2.662 9.124 1.00 94.50 95 LEU A O 1
ATOM 747 N N . ASP A 1 96 ? 7.648 -3.911 7.650 1.00 91.25 96 ASP A N 1
ATOM 748 C CA . ASP A 1 96 ? 7.443 -5.178 8.355 1.00 91.25 96 ASP A CA 1
ATOM 749 C C . ASP A 1 96 ? 8.119 -5.191 9.738 1.00 91.25 96 ASP A C 1
ATOM 751 O O . ASP A 1 96 ? 7.552 -5.663 10.727 1.00 91.25 96 ASP A O 1
ATOM 755 N N . GLY A 1 97 ? 9.307 -4.594 9.854 1.00 89.69 97 GLY A N 1
ATOM 756 C CA . GLY A 1 97 ? 9.987 -4.391 11.132 1.00 89.69 97 GLY A CA 1
ATOM 757 C C . GLY A 1 97 ? 9.181 -3.531 12.115 1.00 89.69 97 GLY A C 1
ATOM 758 O O . GLY A 1 97 ? 9.237 -3.751 13.331 1.00 89.69 97 GLY A O 1
ATOM 759 N N . VAL A 1 98 ? 8.396 -2.573 11.613 1.00 87.81 98 VAL A N 1
ATOM 760 C CA . VAL A 1 98 ? 7.467 -1.765 12.419 1.00 87.81 98 VAL A CA 1
ATOM 761 C C . VAL A 1 98 ? 6.225 -2.574 12.805 1.00 87.81 98 VAL A C 1
ATOM 763 O O . VAL A 1 98 ? 5.842 -2.573 13.978 1.00 87.81 98 VAL A O 1
ATOM 766 N N . THR A 1 99 ? 5.611 -3.303 11.868 1.00 84.19 99 THR A N 1
ATOM 767 C CA . THR A 1 99 ? 4.371 -4.057 12.128 1.00 84.19 99 THR A CA 1
ATOM 768 C C . THR A 1 99 ? 4.585 -5.274 13.035 1.00 84.19 99 THR A C 1
ATOM 770 O O . THR A 1 99 ? 3.722 -5.578 13.869 1.00 84.19 99 THR A O 1
ATOM 773 N N . ARG A 1 100 ? 5.751 -5.933 12.965 1.00 80.94 100 ARG A N 1
ATOM 774 C CA . ARG A 1 100 ? 6.127 -7.035 13.871 1.00 80.94 100 ARG A CA 1
ATOM 775 C C . ARG A 1 100 ? 6.174 -6.605 15.336 1.00 80.94 100 ARG A C 1
ATOM 777 O O . ARG A 1 100 ? 5.692 -7.341 16.197 1.00 80.94 100 ARG A O 1
ATOM 784 N N . LYS A 1 101 ? 6.688 -5.405 15.630 1.00 78.19 101 LYS A N 1
ATOM 785 C CA . LYS A 1 101 ? 6.755 -4.874 17.007 1.00 78.19 101 LYS A CA 1
ATOM 786 C C . LYS A 1 101 ? 5.371 -4.763 17.647 1.00 78.19 101 LYS A C 1
ATOM 788 O O . LYS A 1 101 ? 5.210 -5.108 18.809 1.00 78.19 101 LYS A O 1
ATOM 793 N N . TRP A 1 102 ? 4.357 -4.372 16.878 1.00 76.56 102 TRP A N 1
ATOM 794 C CA . TRP A 1 102 ? 2.987 -4.238 17.389 1.00 76.56 102 TRP A CA 1
ATOM 795 C C . TRP A 1 102 ? 2.298 -5.571 17.666 1.00 76.56 102 TRP A C 1
ATOM 797 O O . TRP A 1 102 ? 1.432 -5.645 18.539 1.00 76.56 102 TRP A O 1
ATOM 807 N N . SER A 1 103 ? 2.673 -6.616 16.927 1.00 63.59 103 SER A N 1
ATOM 808 C CA . SER A 1 103 ? 2.151 -7.965 17.161 1.00 63.59 103 SER A CA 1
ATOM 809 C C . SER A 1 103 ? 2.731 -8.550 18.452 1.00 63.59 103 SER A C 1
ATOM 811 O O . SER A 1 103 ? 2.002 -9.160 19.220 1.00 63.59 103 SER A O 1
ATOM 813 N N . ALA A 1 104 ? 4.010 -8.282 18.739 1.00 60.72 104 ALA A N 1
ATOM 814 C CA . ALA A 1 104 ? 4.680 -8.752 19.953 1.00 60.72 104 ALA A CA 1
ATOM 815 C C . ALA A 1 104 ? 4.198 -8.062 21.247 1.00 60.72 104 ALA A C 1
ATOM 817 O O . ALA A 1 104 ? 4.263 -8.658 22.315 1.00 60.72 104 ALA A O 1
ATOM 818 N N . GLU A 1 105 ? 3.709 -6.821 21.168 1.00 57.12 105 GLU A N 1
ATOM 819 C CA . GLU A 1 105 ? 3.192 -6.072 22.327 1.00 57.12 105 GLU A CA 1
ATOM 820 C C . GLU A 1 105 ? 1.736 -6.412 22.693 1.00 57.12 105 GLU A C 1
ATOM 822 O O . GLU A 1 105 ? 1.279 -6.025 23.764 1.00 57.12 105 GLU A O 1
ATOM 827 N N . SER A 1 106 ? 0.993 -7.107 21.824 1.00 55.12 106 SER A N 1
ATOM 828 C CA . SER A 1 106 ? -0.427 -7.424 22.064 1.00 55.12 106 SER A CA 1
ATOM 829 C C . SER A 1 106 ? -0.646 -8.724 22.858 1.00 55.12 106 SER A C 1
ATOM 831 O O . SER A 1 106 ? -1.768 -8.980 23.288 1.00 55.12 106 SER A O 1
ATOM 833 N N . ASP A 1 107 ? 0.417 -9.506 23.081 1.00 51.53 107 ASP A N 1
ATOM 834 C CA . ASP A 1 107 ? 0.402 -10.784 23.813 1.00 51.53 107 ASP A CA 1
ATOM 835 C C . ASP A 1 107 ? 0.932 -10.664 25.266 1.00 51.53 107 ASP A C 1
ATOM 837 O O . ASP A 1 107 ? 1.260 -11.675 25.892 1.00 51.53 107 ASP A O 1
ATOM 841 N N . GLY A 1 108 ? 1.052 -9.438 25.800 1.00 40.66 108 GLY A N 1
ATOM 842 C CA . GLY A 1 108 ? 1.588 -9.133 27.139 1.00 40.66 108 GLY A CA 1
ATOM 843 C C . GLY A 1 108 ? 0.555 -8.626 28.137 1.00 40.66 108 GLY A C 1
ATOM 844 O O . GLY A 1 108 ? -0.234 -7.730 27.766 1.00 40.66 108 GLY A O 1
#

Sequence (108 aa):
MMRPDRPSSSKCPIAVIGAGDLVSHLLRLDDNTNESNYEFNAFRIAEDMQATHVLHPSDLRNLVKLCQVLAFTIADDGWLSDETRAELFELADDLDGVTRKWSAESDG

Radius of gyration: 16.94 Å; chains: 1; bounding box: 48×21×55 Å

Secondary structure (DSSP, 8-state):
-PPP---S-----SEEEEETTEEEEEEE-S-TT-TT-EEE--EEEPTTS-EE----GGGHHHHHHHHHHHHHHHHHTS-S-HHHHHHHHHHHHHHHHHHHHHHHTTT-

Foldseek 3Di:
DDDPPDPPDPQQFPDWFFFVQKIKGWGADPPLPDLPRIDMDIWGQDPVRDTHPDDDPVCVLSVLVRLLVVLQVSLPVPSDDPVSSVVSPVSNVVSVVVNVVVVVVVVD